Protein AF-A0A8C6RSZ6-F1 (afdb_monomer_lite)

Foldseek 3Di:
DPDPVVVPPPPPPCDPVNVVVVVLVVLVVVCCPDPVNVVLVVVLCVVCVVVDDPDPDDDPVVVVSVVVVCVSNVVVSVVSSVCPVPVVVPD

pLDDT: mean 82.46, std 18.97, range [38.97, 97.75]

Structure (mmCIF, N/CA/C/O backbone):
data_AF-A0A8C6RSZ6-F1
#
_entry.id   AF-A0A8C6RSZ6-F1
#
loop_
_atom_site.group_PDB
_atom_site.id
_atom_site.type_symbol
_atom_site.label_atom_id
_atom_site.label_alt_id
_atom_site.label_comp_id
_atom_site.label_asym_id
_atom_site.label_entity_id
_atom_site.label_seq_id
_atom_site.pdbx_PDB_ins_code
_atom_site.Cartn_x
_atom_site.Cartn_y
_atom_site.Cartn_z
_atom_site.occupancy
_atom_site.B_iso_or_equiv
_atom_site.auth_seq_id
_atom_site.auth_comp_id
_atom_site.auth_asym_id
_atom_site.auth_atom_id
_atom_site.pdbx_PDB_model_num
ATOM 1 N N . MET A 1 1 ? 7.070 36.231 -31.925 1.00 50.22 1 MET A N 1
ATOM 2 C CA . MET A 1 1 ? 8.305 35.628 -31.399 1.00 50.22 1 MET A CA 1
ATOM 3 C C . MET A 1 1 ? 7.828 34.772 -30.247 1.00 50.22 1 MET A C 1
ATOM 5 O O . MET A 1 1 ? 7.761 35.290 -29.159 1.00 50.22 1 MET A O 1
ATOM 9 N N . ASP A 1 2 ? 7.299 33.582 -30.552 1.00 50.88 2 ASP A N 1
ATOM 10 C CA . ASP A 1 2 ? 6.563 32.720 -29.597 1.00 50.88 2 ASP A CA 1
ATOM 11 C C . ASP A 1 2 ? 6.368 31.316 -30.208 1.00 50.88 2 ASP A C 1
ATOM 13 O O . ASP A 1 2 ? 5.267 30.797 -30.334 1.00 50.88 2 ASP A O 1
ATOM 17 N N . ALA A 1 3 ? 7.445 30.741 -30.743 1.00 53.94 3 ALA A N 1
ATOM 18 C CA . ALA A 1 3 ? 7.425 29.371 -31.276 1.00 53.94 3 ALA A CA 1
ATOM 19 C C . ALA A 1 3 ? 8.714 28.590 -30.972 1.00 53.94 3 ALA A C 1
ATOM 21 O O . ALA A 1 3 ? 8.807 27.421 -31.315 1.00 53.94 3 ALA A O 1
ATOM 22 N N . LEU A 1 4 ? 9.709 29.233 -30.345 1.00 52.62 4 LEU A N 1
ATOM 23 C CA . LEU A 1 4 ? 11.011 28.629 -30.035 1.00 52.62 4 LEU A CA 1
ATOM 24 C C . LEU A 1 4 ? 11.168 28.258 -28.551 1.00 52.62 4 LEU A C 1
ATOM 26 O O . LEU A 1 4 ? 12.148 27.613 -28.202 1.00 52.62 4 LEU A O 1
ATOM 30 N N . GLU A 1 5 ? 10.227 28.642 -27.680 1.00 51.84 5 GLU A N 1
ATOM 31 C CA . GLU A 1 5 ? 10.269 28.282 -26.251 1.00 51.84 5 GLU A CA 1
ATOM 32 C C . GLU A 1 5 ? 9.578 26.940 -25.940 1.00 51.84 5 GLU A C 1
ATOM 34 O O . GLU A 1 5 ? 9.920 26.305 -24.947 1.00 51.84 5 GLU A O 1
ATOM 39 N N . GLU A 1 6 ? 8.692 26.444 -26.814 1.00 51.41 6 GLU A N 1
ATOM 40 C CA . GLU A 1 6 ? 8.017 25.141 -26.642 1.00 51.41 6 GLU A CA 1
ATOM 41 C C . GLU A 1 6 ? 8.837 23.932 -27.137 1.00 51.41 6 GLU A C 1
ATOM 43 O O . GLU A 1 6 ? 8.506 22.795 -26.816 1.00 51.41 6 GLU A O 1
ATOM 48 N N . GLU A 1 7 ? 9.940 24.138 -27.868 1.00 45.12 7 GLU A N 1
ATOM 49 C CA . GLU A 1 7 ? 10.815 23.044 -28.344 1.00 45.12 7 GLU A CA 1
ATOM 50 C C . GLU A 1 7 ? 12.007 22.770 -27.400 1.00 45.12 7 GLU A C 1
ATOM 52 O O . GLU A 1 7 ? 12.868 21.944 -27.687 1.00 45.12 7 GLU A O 1
ATOM 57 N N . SER A 1 8 ? 12.089 23.456 -26.255 1.00 50.12 8 SER A N 1
ATOM 58 C CA . SER A 1 8 ? 13.195 23.287 -25.295 1.00 50.12 8 SER A CA 1
ATOM 59 C C . SER A 1 8 ? 12.912 22.214 -24.232 1.00 50.12 8 SER A C 1
ATOM 61 O O . SER A 1 8 ? 13.831 21.687 -23.612 1.00 50.12 8 SER A O 1
ATOM 63 N N . PHE A 1 9 ? 11.644 21.842 -24.025 1.00 48.28 9 PHE A N 1
ATOM 64 C CA . PHE A 1 9 ? 11.257 20.930 -22.940 1.00 48.28 9 PHE A CA 1
ATOM 65 C C . PHE A 1 9 ? 11.441 19.438 -23.281 1.00 48.28 9 PHE A C 1
ATOM 67 O O . PHE A 1 9 ? 11.457 18.601 -22.385 1.00 48.28 9 PHE A O 1
ATOM 74 N N . ALA A 1 10 ? 11.603 19.098 -24.566 1.00 51.25 10 ALA A N 1
ATOM 75 C CA . ALA A 1 10 ? 11.636 17.710 -25.047 1.00 51.25 10 ALA A CA 1
ATOM 76 C C . ALA A 1 10 ? 13.000 17.254 -25.606 1.00 51.25 10 ALA A C 1
ATOM 78 O O . ALA A 1 10 ? 13.133 16.115 -26.047 1.00 51.25 10 ALA A O 1
ATOM 79 N N . LEU A 1 11 ? 14.014 18.125 -25.595 1.00 46.59 11 LEU A N 1
ATOM 80 C CA . LEU A 1 11 ? 15.362 17.849 -26.115 1.00 46.59 11 LEU A CA 1
ATOM 81 C C . LEU A 1 11 ? 16.422 17.785 -25.005 1.00 46.59 11 LEU A C 1
ATOM 83 O O . LEU A 1 11 ? 17.615 17.974 -25.242 1.00 46.59 11 LEU A O 1
ATOM 87 N N . SER A 1 12 ? 15.992 17.471 -23.784 1.00 58.16 12 SER A N 1
ATOM 88 C CA . SER A 1 12 ? 16.883 16.950 -22.754 1.00 58.16 12 SER A CA 1
ATOM 89 C C . SER A 1 12 ? 17.384 15.595 -23.245 1.00 58.16 12 SER A C 1
ATOM 91 O O . SER A 1 12 ? 16.613 14.643 -23.332 1.00 58.16 12 SER A O 1
ATOM 93 N N . PHE A 1 13 ? 18.659 15.500 -23.623 1.00 57.62 13 PHE A N 1
ATOM 94 C CA . PHE A 1 13 ? 19.317 14.208 -23.796 1.00 57.62 13 PHE A CA 1
ATOM 95 C C . PHE A 1 13 ? 19.035 13.378 -22.539 1.00 57.62 13 PHE A C 1
ATOM 97 O O . PHE A 1 13 ? 19.523 13.753 -21.476 1.00 57.62 13 PHE A O 1
ATOM 104 N N . SER A 1 14 ? 18.229 12.314 -22.656 1.00 62.91 14 SER A N 1
ATOM 105 C CA . SER A 1 14 ? 17.990 11.375 -21.556 1.00 62.91 14 SER A CA 1
ATOM 106 C C . SER A 1 14 ? 19.354 10.941 -21.038 1.00 62.91 14 SER A C 1
ATOM 108 O O . SER A 1 14 ? 20.170 10.366 -21.769 1.00 62.91 14 SER A O 1
ATOM 110 N N . SER A 1 15 ? 19.662 11.359 -19.817 1.00 76.44 15 SER A N 1
ATOM 111 C CA . SER A 1 15 ? 20.915 11.003 -19.183 1.00 76.44 15 SER A CA 1
ATOM 112 C C . SER A 1 15 ? 20.878 9.514 -18.843 1.00 76.44 15 SER A C 1
ATOM 114 O O . SER A 1 15 ? 19.811 8.919 -18.702 1.00 76.44 15 SER A O 1
ATOM 116 N N . ALA A 1 16 ? 22.044 8.887 -18.672 1.00 79.81 16 ALA A N 1
ATOM 117 C CA . ALA A 1 16 ? 22.089 7.504 -18.190 1.00 79.81 16 ALA A CA 1
ATOM 118 C C . ALA A 1 16 ? 21.341 7.332 -16.849 1.00 79.81 16 ALA A C 1
ATOM 120 O O . ALA A 1 16 ? 20.801 6.264 -16.584 1.00 79.81 16 ALA A O 1
ATOM 121 N N . SER A 1 17 ? 21.275 8.394 -16.037 1.00 81.69 17 SER A N 1
ATOM 122 C CA . SER A 1 17 ? 20.510 8.435 -14.790 1.00 81.69 17 SER A CA 1
ATOM 123 C C . SER A 1 17 ? 18.995 8.484 -15.013 1.00 81.69 17 SER A C 1
ATOM 125 O O . SER A 1 17 ? 18.268 7.859 -14.249 1.00 81.69 17 SER A O 1
ATOM 127 N N . ASP A 1 18 ? 18.516 9.163 -16.060 1.00 84.31 18 ASP A N 1
ATOM 128 C CA . ASP A 1 18 ? 17.081 9.201 -16.384 1.00 84.31 18 ASP A CA 1
ATOM 129 C C . ASP A 1 18 ? 16.602 7.823 -16.853 1.00 84.31 18 ASP A C 1
ATOM 131 O O . ASP A 1 18 ? 15.574 7.338 -16.398 1.00 84.31 18 ASP A O 1
ATOM 135 N N . ALA A 1 19 ? 17.397 7.142 -17.687 1.00 85.75 19 ALA A N 1
ATOM 136 C CA . ALA A 1 19 ? 17.086 5.785 -18.134 1.00 85.75 19 ALA A CA 1
ATOM 137 C C . ALA A 1 19 ? 17.069 4.762 -16.979 1.00 85.75 19 ALA A C 1
ATOM 139 O O . ALA A 1 19 ? 16.247 3.845 -16.975 1.00 85.75 19 ALA A O 1
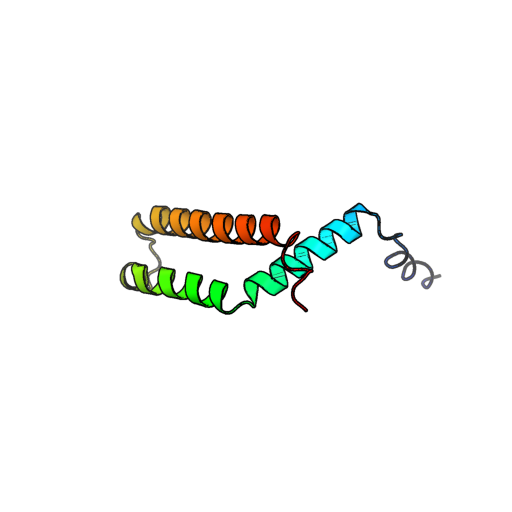ATOM 140 N N . GLU A 1 20 ? 17.963 4.906 -15.994 1.00 85.75 20 GLU A N 1
ATOM 141 C CA . GLU A 1 20 ? 17.956 4.080 -14.778 1.00 85.75 20 GLU A CA 1
ATOM 142 C C . GLU A 1 20 ? 16.709 4.353 -13.927 1.00 85.75 20 GLU A C 1
ATOM 144 O O . GLU A 1 20 ? 16.043 3.413 -13.493 1.00 85.75 20 GLU A O 1
ATOM 149 N N . PHE A 1 21 ? 16.354 5.626 -13.739 1.00 89.06 21 PHE A N 1
ATOM 150 C CA . PHE A 1 21 ? 15.148 6.020 -13.017 1.00 89.06 21 PHE A CA 1
ATOM 151 C C . PHE A 1 21 ? 13.879 5.470 -13.680 1.00 89.06 21 PHE A C 1
ATOM 153 O O . PHE A 1 21 ? 13.079 4.821 -13.006 1.00 89.06 21 PHE A O 1
ATOM 160 N N . ASP A 1 22 ? 13.730 5.650 -14.995 1.00 89.12 22 ASP A N 1
ATOM 161 C CA . ASP A 1 22 ? 12.589 5.140 -15.763 1.00 89.12 22 ASP A CA 1
ATOM 162 C C . ASP A 1 22 ? 12.477 3.612 -15.647 1.00 89.12 22 ASP A C 1
ATOM 164 O O . ASP A 1 22 ? 11.381 3.074 -15.488 1.00 89.12 22 ASP A O 1
ATOM 168 N N . SER A 1 23 ? 13.612 2.900 -15.647 1.00 88.31 23 SER A N 1
ATOM 169 C CA . SER A 1 23 ? 13.632 1.449 -15.446 1.00 88.31 23 SER A CA 1
ATOM 170 C C . SER A 1 23 ? 13.147 1.044 -14.054 1.00 88.31 23 SER A C 1
ATOM 172 O O . SER A 1 23 ? 12.411 0.067 -13.935 1.00 88.31 23 SER A O 1
ATOM 174 N N . VAL A 1 24 ? 13.555 1.756 -13.000 1.00 89.69 24 VAL A N 1
ATOM 175 C CA . VAL A 1 24 ? 13.101 1.469 -11.629 1.00 89.69 24 VAL A CA 1
ATOM 176 C C . VAL A 1 24 ? 11.610 1.760 -11.486 1.00 89.69 24 VAL A C 1
ATOM 178 O O . VAL A 1 24 ? 10.894 0.963 -10.883 1.00 89.69 24 VAL A O 1
ATOM 181 N N . VAL A 1 25 ? 11.125 2.863 -12.063 1.00 91.19 25 VAL A N 1
ATOM 182 C CA . VAL A 1 25 ? 9.697 3.210 -12.059 1.00 91.19 25 VAL A CA 1
ATOM 183 C C . VAL A 1 25 ? 8.872 2.144 -12.780 1.00 91.19 25 VAL A C 1
ATOM 185 O O . VAL A 1 25 ? 7.846 1.734 -12.245 1.00 91.19 25 VAL A O 1
ATOM 188 N N . GLY A 1 26 ? 9.341 1.636 -13.924 1.00 91.50 26 GLY A N 1
ATOM 189 C CA . GLY A 1 26 ? 8.688 0.528 -14.628 1.00 91.50 26 GLY A CA 1
ATOM 190 C C . GLY A 1 26 ? 8.599 -0.741 -13.775 1.00 91.50 26 GLY A C 1
ATOM 191 O O . GLY A 1 26 ? 7.523 -1.312 -13.630 1.00 91.50 26 GLY A O 1
ATOM 192 N N . CYS A 1 27 ? 9.693 -1.131 -13.110 1.00 90.62 27 CYS A N 1
ATOM 193 C CA . CYS A 1 27 ? 9.675 -2.267 -12.183 1.00 90.62 27 CYS A CA 1
ATOM 194 C C . CYS A 1 27 ? 8.688 -2.059 -11.024 1.00 90.62 27 CYS A C 1
ATOM 196 O O . CYS A 1 27 ? 8.010 -2.997 -10.615 1.00 90.62 27 CYS A O 1
ATOM 198 N N . LEU A 1 28 ? 8.600 -0.843 -10.474 1.00 91.88 28 LEU A N 1
ATOM 199 C CA . LEU A 1 28 ? 7.632 -0.523 -9.423 1.00 91.88 28 LEU A CA 1
ATOM 200 C C . LEU A 1 28 ? 6.188 -0.638 -9.920 1.00 91.88 28 LEU A C 1
ATOM 202 O O . LEU A 1 28 ? 5.337 -1.128 -9.180 1.00 91.88 28 LEU A O 1
ATOM 206 N N . GLU A 1 29 ? 5.912 -0.204 -11.150 1.00 93.94 29 GLU A N 1
ATOM 207 C CA . GLU A 1 29 ? 4.598 -0.349 -11.778 1.00 93.94 29 GLU A CA 1
ATOM 208 C C . GLU A 1 29 ? 4.209 -1.828 -11.898 1.00 93.94 29 GLU A C 1
ATOM 210 O O . GLU A 1 29 ? 3.131 -2.214 -11.440 1.00 93.94 29 GLU A O 1
ATOM 215 N N . ASP A 1 30 ? 5.120 -2.665 -12.402 1.00 92.00 30 ASP A N 1
ATOM 216 C CA . ASP A 1 30 ? 4.921 -4.112 -12.510 1.00 92.00 30 ASP A CA 1
ATOM 217 C C . ASP A 1 30 ? 4.659 -4.751 -11.138 1.00 92.00 30 ASP A C 1
ATOM 219 O O . ASP A 1 30 ? 3.712 -5.520 -10.980 1.00 92.00 30 ASP A O 1
ATOM 223 N N . ILE A 1 31 ? 5.445 -4.387 -10.117 1.00 92.25 31 ILE A N 1
ATOM 224 C CA . ILE A 1 31 ? 5.284 -4.895 -8.745 1.00 92.25 31 ILE A CA 1
ATOM 225 C C . ILE A 1 31 ? 3.919 -4.511 -8.162 1.00 92.25 31 ILE A C 1
ATOM 227 O O . ILE A 1 31 ? 3.288 -5.330 -7.500 1.00 92.25 31 ILE A O 1
ATOM 231 N N . ILE A 1 32 ? 3.455 -3.277 -8.371 1.00 91.38 32 ILE A N 1
ATOM 232 C CA . ILE A 1 32 ? 2.182 -2.801 -7.806 1.00 91.38 32 ILE A CA 1
ATOM 233 C C . ILE A 1 32 ? 0.982 -3.456 -8.504 1.00 91.38 32 ILE A C 1
ATOM 235 O O . ILE A 1 32 ? -0.042 -3.702 -7.857 1.00 91.38 32 ILE A O 1
ATOM 239 N N . MET A 1 33 ? 1.091 -3.730 -9.806 1.00 91.94 33 MET A N 1
ATOM 240 C CA . MET A 1 33 ? 0.053 -4.421 -10.576 1.00 91.94 33 MET A CA 1
ATOM 241 C C . MET A 1 33 ? 0.026 -5.935 -10.341 1.00 91.94 33 MET A C 1
ATOM 243 O O . MET A 1 33 ? -0.975 -6.570 -10.671 1.00 91.94 33 MET A O 1
ATOM 247 N N . ASP A 1 34 ? 1.087 -6.505 -9.774 1.00 94.31 34 ASP A N 1
ATOM 248 C CA . ASP A 1 34 ? 1.204 -7.938 -9.538 1.00 94.31 34 ASP A CA 1
ATOM 249 C C . ASP A 1 34 ? 0.187 -8.464 -8.503 1.00 94.31 34 ASP A C 1
ATOM 251 O O . ASP A 1 34 ? -0.064 -7.866 -7.448 1.00 94.31 34 ASP A O 1
ATOM 255 N N . ASP A 1 35 ? -0.393 -9.630 -8.797 1.00 94.94 35 ASP A N 1
ATOM 256 C CA . ASP A 1 35 ? -1.411 -10.263 -7.956 1.00 94.94 35 ASP A CA 1
ATOM 257 C C . ASP A 1 35 ? -0.872 -10.652 -6.567 1.00 94.94 35 ASP A C 1
ATOM 259 O O . ASP A 1 35 ? -1.625 -10.630 -5.585 1.00 94.94 35 ASP A O 1
ATOM 263 N N . GLU A 1 36 ? 0.416 -10.994 -6.446 1.00 94.69 36 GLU A N 1
ATOM 264 C CA . GLU A 1 36 ? 1.049 -11.335 -5.169 1.00 94.69 36 GLU A CA 1
ATOM 265 C C . GLU A 1 36 ? 1.132 -10.107 -4.259 1.00 94.69 36 GLU A C 1
ATOM 267 O O . GLU A 1 36 ? 0.816 -10.198 -3.068 1.00 94.69 36 GLU A O 1
ATOM 272 N N . PHE A 1 37 ? 1.442 -8.935 -4.821 1.00 95.06 37 PHE A N 1
ATOM 273 C CA . PHE A 1 37 ? 1.441 -7.677 -4.075 1.00 95.06 37 PHE A CA 1
ATOM 274 C C . PHE A 1 37 ? 0.035 -7.300 -3.593 1.00 95.06 37 PHE A C 1
ATOM 276 O O . PHE A 1 37 ? -0.165 -6.951 -2.425 1.00 95.06 37 PHE A O 1
ATOM 283 N N . GLN A 1 38 ? -0.971 -7.435 -4.459 1.00 95.19 38 GLN A N 1
ATOM 284 C CA . GLN A 1 38 ? -2.370 -7.188 -4.097 1.00 95.19 38 GLN A CA 1
ATOM 285 C C . GLN A 1 38 ? -2.858 -8.159 -3.009 1.00 95.19 38 GLN A C 1
ATOM 287 O O . GLN A 1 38 ? -3.596 -7.770 -2.096 1.00 95.19 38 G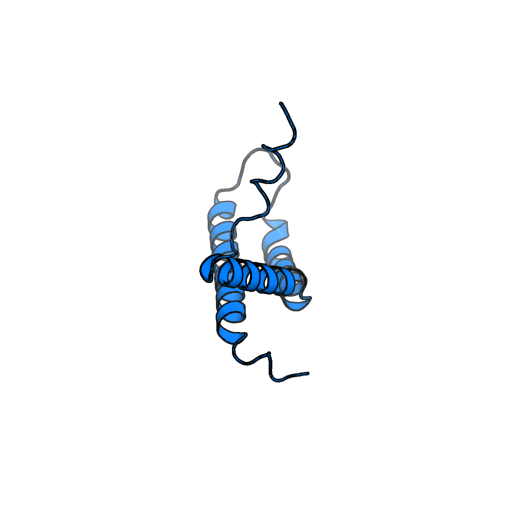LN A O 1
ATOM 292 N N . LEU A 1 39 ? -2.429 -9.424 -3.064 1.00 96.56 39 LEU A N 1
ATOM 293 C CA . LEU A 1 39 ? -2.722 -10.422 -2.037 1.00 96.56 39 LEU A CA 1
ATOM 294 C C . LEU A 1 39 ? -2.024 -10.095 -0.711 1.00 96.56 39 LEU A C 1
ATOM 296 O O . LEU A 1 39 ? -2.650 -10.210 0.344 1.00 96.56 39 LEU A O 1
ATOM 300 N N . LEU A 1 40 ? -0.766 -9.650 -0.745 1.00 96.81 40 LEU A N 1
ATOM 301 C CA . LEU A 1 40 ? -0.016 -9.206 0.432 1.00 96.81 40 LEU A CA 1
ATOM 302 C C . LEU A 1 40 ? -0.747 -8.068 1.155 1.00 96.81 40 LEU A C 1
ATOM 304 O O . LEU A 1 40 ? -0.972 -8.150 2.366 1.00 96.81 40 LEU A O 1
ATOM 308 N N . GLN A 1 41 ? -1.170 -7.041 0.411 1.00 96.31 41 GLN A N 1
ATOM 309 C CA . GLN A 1 41 ? -1.950 -5.930 0.956 1.00 96.31 41 GLN A CA 1
ATOM 310 C C . GLN A 1 41 ? -3.267 -6.422 1.560 1.00 96.31 41 GLN A C 1
ATOM 312 O O . GLN A 1 41 ? -3.591 -6.071 2.694 1.00 96.31 41 GLN A O 1
ATOM 317 N N . ARG A 1 42 ? -4.008 -7.279 0.848 1.00 96.88 42 ARG A N 1
ATOM 318 C CA . ARG A 1 42 ? -5.290 -7.812 1.328 1.00 96.88 42 ARG A CA 1
ATOM 319 C C . ARG A 1 42 ? -5.141 -8.625 2.610 1.00 96.88 42 ARG A C 1
ATOM 321 O O . ARG A 1 42 ? -5.892 -8.394 3.548 1.00 96.88 42 ARG A O 1
ATOM 328 N N . ASN A 1 43 ? -4.139 -9.497 2.687 1.00 97.12 43 ASN A N 1
ATOM 329 C CA . ASN A 1 43 ? -3.855 -10.292 3.883 1.00 97.12 43 ASN A CA 1
ATOM 330 C C . ASN A 1 43 ? -3.530 -9.407 5.093 1.00 97.12 43 ASN A C 1
ATOM 332 O O . ASN A 1 43 ? -3.939 -9.706 6.215 1.00 97.12 43 ASN A O 1
ATOM 336 N N . PHE A 1 44 ? -2.800 -8.310 4.874 1.00 97.12 44 PHE A N 1
ATOM 337 C CA . PHE A 1 44 ? -2.526 -7.343 5.930 1.00 97.12 44 PHE A CA 1
ATOM 338 C C . PHE A 1 44 ? -3.801 -6.619 6.385 1.00 97.12 44 PHE A C 1
ATOM 340 O O . PHE A 1 44 ? -4.035 -6.474 7.584 1.00 97.12 44 PHE A O 1
ATOM 347 N N . MET A 1 45 ? -4.650 -6.203 5.443 1.00 95.44 45 MET A N 1
ATOM 348 C CA . MET A 1 45 ? -5.926 -5.553 5.752 1.00 95.44 45 MET A CA 1
ATOM 349 C C . MET A 1 45 ? -6.866 -6.499 6.506 1.00 95.44 45 MET A C 1
ATOM 351 O O . MET A 1 45 ? -7.406 -6.111 7.537 1.00 95.44 45 MET A O 1
ATOM 355 N N . ASP A 1 46 ? -6.986 -7.760 6.084 1.00 96.88 46 ASP A N 1
ATOM 356 C CA . ASP A 1 46 ? -7.803 -8.779 6.760 1.00 96.88 46 ASP A CA 1
ATOM 357 C C . ASP A 1 46 ? -7.364 -9.024 8.215 1.00 96.88 46 ASP A C 1
ATOM 359 O O . ASP A 1 46 ? -8.184 -9.384 9.062 1.00 96.88 46 ASP A O 1
ATOM 363 N N . LYS A 1 47 ? -6.087 -8.788 8.539 1.00 96.44 47 LYS A N 1
ATOM 364 C CA . LYS A 1 47 ? -5.556 -8.895 9.905 1.00 96.44 47 LYS A CA 1
ATOM 365 C C . LYS A 1 47 ? -5.993 -7.737 10.810 1.00 96.44 47 LYS A C 1
ATOM 367 O O . LYS A 1 47 ? -6.190 -7.960 12.002 1.00 96.44 47 LYS A O 1
ATOM 372 N N . TYR A 1 48 ? -6.122 -6.522 10.273 1.00 96.25 48 TYR A N 1
ATOM 373 C CA . TYR A 1 48 ? -6.273 -5.298 11.071 1.00 96.25 48 TYR A CA 1
ATOM 374 C C . TYR A 1 48 ? -7.549 -4.493 10.801 1.00 96.25 48 TYR A C 1
ATOM 376 O O . TYR A 1 48 ? -7.790 -3.520 11.510 1.00 96.25 48 TYR A O 1
ATOM 384 N N . TYR A 1 49 ? -8.400 -4.882 9.844 1.00 94.31 49 TYR A N 1
ATOM 385 C CA . TYR A 1 49 ? -9.585 -4.098 9.462 1.00 94.31 49 TYR A CA 1
ATOM 386 C C . TYR A 1 49 ? -10.528 -3.795 10.637 1.00 94.31 49 TYR A C 1
ATOM 388 O O . TYR A 1 49 ? -11.165 -2.750 10.644 1.00 94.31 49 TYR A O 1
ATOM 396 N N . GLN A 1 50 ? -10.601 -4.680 11.639 1.00 95.69 50 GLN A N 1
ATOM 397 C CA . GLN A 1 50 ? -11.447 -4.497 12.827 1.00 95.69 50 GLN A CA 1
ATOM 398 C C . GLN A 1 50 ? -10.922 -3.425 13.788 1.00 95.69 50 GLN A C 1
ATOM 400 O O . GLN A 1 50 ? -11.686 -2.898 14.596 1.00 95.69 50 GLN A O 1
ATOM 405 N N . GLU A 1 51 ? -9.631 -3.098 13.717 1.00 94.69 51 GLU A N 1
ATOM 406 C CA . GLU A 1 51 ? -9.043 -2.056 14.553 1.00 94.69 51 GLU A CA 1
ATOM 407 C C . GLU A 1 51 ? -9.438 -0.665 14.055 1.00 94.69 51 GLU A C 1
ATOM 409 O O . GLU A 1 51 ? -9.557 0.249 14.873 1.00 94.69 51 GLU A O 1
ATOM 414 N N . PHE A 1 52 ? -9.688 -0.509 12.750 1.00 94.12 52 PHE A N 1
ATOM 415 C CA . PHE A 1 52 ? -10.034 0.766 12.131 1.00 94.12 52 PHE A CA 1
ATOM 416 C C . PHE A 1 52 ? -11.523 1.094 12.29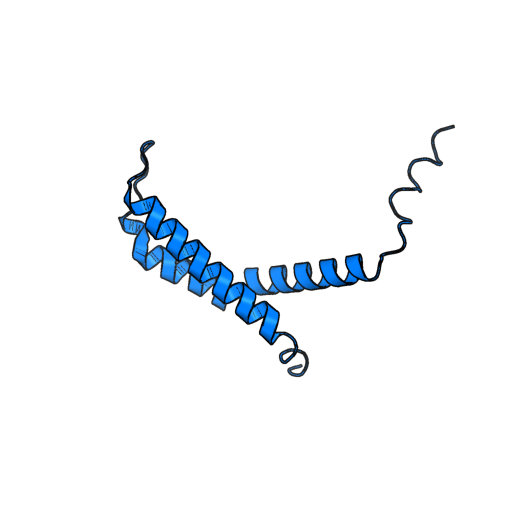1 1.00 94.12 52 PHE A C 1
ATOM 418 O O . PHE A 1 52 ? -12.402 0.362 11.843 1.00 94.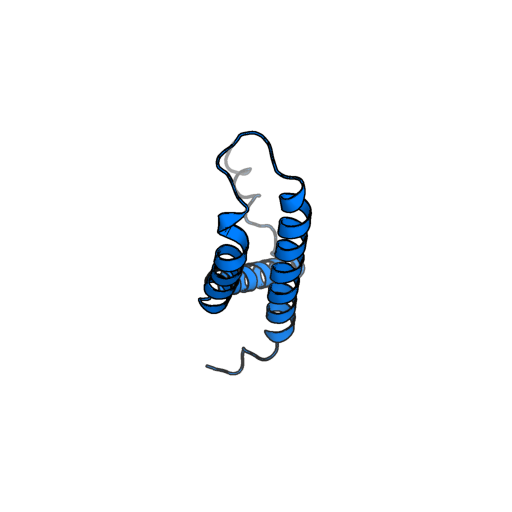12 52 PHE A O 1
ATOM 425 N N . GLU A 1 53 ? -11.794 2.234 12.919 1.00 94.38 53 GLU A N 1
ATOM 426 C CA . GLU A 1 53 ? -13.126 2.815 13.079 1.00 94.38 53 GLU A CA 1
ATOM 427 C C . GLU A 1 53 ? -13.293 4.051 12.191 1.00 94.38 53 GLU A C 1
ATOM 429 O O . GLU A 1 53 ? -12.349 4.816 11.995 1.00 94.38 53 GLU A O 1
ATOM 434 N N . ASP A 1 54 ? -14.512 4.254 11.683 1.00 94.81 54 ASP A N 1
ATOM 435 C CA . ASP A 1 54 ? -14.899 5.429 10.891 1.00 94.81 54 ASP A CA 1
ATOM 436 C C . ASP A 1 54 ? -15.252 6.607 11.817 1.00 94.81 54 ASP A C 1
ATOM 438 O O . ASP A 1 54 ? -16.411 6.996 11.981 1.00 94.81 54 ASP A O 1
ATOM 442 N N . THR A 1 55 ? -14.242 7.109 12.526 1.00 94.69 55 THR A N 1
ATOM 443 C CA . THR A 1 55 ? -14.335 8.246 13.450 1.00 94.69 55 THR A CA 1
ATOM 444 C C . THR A 1 55 ? -13.212 9.248 13.176 1.00 94.69 55 THR A C 1
ATOM 446 O O . THR A 1 55 ? -12.190 8.919 12.580 1.00 94.69 55 THR A O 1
ATOM 449 N N . GLU A 1 56 ? -13.396 10.503 13.599 1.00 92.31 56 GLU A N 1
ATOM 450 C CA . GLU A 1 56 ? -12.394 11.562 13.381 1.00 92.31 56 GLU A CA 1
ATOM 451 C C . GLU A 1 56 ? -11.120 11.357 14.229 1.00 92.31 56 GLU A C 1
ATOM 453 O O . GLU A 1 56 ? -10.033 11.791 13.849 1.00 92.31 56 GLU A O 1
ATOM 458 N N . GLU A 1 57 ? -11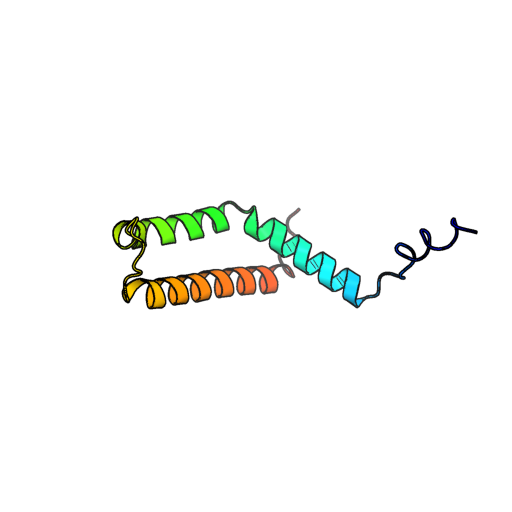.238 10.685 15.380 1.00 94.19 57 GLU A N 1
ATOM 459 C CA . GLU A 1 57 ? -10.122 10.451 16.297 1.00 94.19 57 GLU A CA 1
ATOM 460 C C . GLU A 1 57 ? -9.396 9.134 15.985 1.00 94.19 57 GLU A C 1
ATOM 462 O O . GLU A 1 57 ? -9.972 8.049 16.031 1.00 94.19 57 GLU A O 1
ATOM 467 N N . ASN A 1 58 ? -8.086 9.224 15.741 1.00 92.88 58 ASN A N 1
ATOM 468 C CA . ASN A 1 58 ? -7.241 8.054 15.525 1.00 92.88 58 ASN A CA 1
ATOM 469 C C . ASN A 1 58 ? -6.912 7.335 16.836 1.00 92.88 58 ASN A C 1
ATOM 471 O O . ASN A 1 58 ? -6.449 7.947 17.803 1.00 92.88 58 ASN A O 1
ATOM 475 N N . LYS A 1 59 ? -7.018 6.003 16.832 1.00 95.19 59 LYS A N 1
ATOM 476 C CA . LYS A 1 59 ? -6.535 5.183 17.946 1.00 95.19 59 LYS A CA 1
ATOM 477 C C . LYS A 1 59 ? -5.009 5.175 17.988 1.00 95.19 59 LYS A C 1
ATOM 479 O O . LYS A 1 59 ? -4.343 5.105 16.958 1.00 95.19 59 LYS A O 1
ATOM 484 N N . LEU A 1 60 ? -4.440 5.094 19.191 1.00 95.88 60 LEU A N 1
ATOM 485 C CA . LEU A 1 60 ? -2.984 4.976 19.379 1.00 95.88 60 LEU A CA 1
ATOM 486 C C . LEU A 1 60 ? -2.378 3.730 18.703 1.00 95.88 60 LEU A C 1
ATOM 488 O O . LEU A 1 60 ? -1.210 3.740 18.325 1.00 95.88 60 LEU A O 1
ATOM 492 N N . ILE A 1 61 ? -3.181 2.676 18.537 1.00 95.75 61 ILE A N 1
ATOM 493 C CA . ILE A 1 61 ? -2.844 1.420 17.846 1.00 95.75 61 ILE A CA 1
ATOM 494 C C . ILE A 1 61 ? -2.648 1.618 16.328 1.00 95.75 61 ILE A C 1
ATOM 496 O O . ILE A 1 61 ? -1.952 0.825 15.702 1.00 95.75 61 ILE A O 1
ATOM 500 N N . TYR A 1 62 ? -3.138 2.703 15.719 1.00 96.62 62 TYR A N 1
ATOM 501 C CA . TYR A 1 62 ? -2.927 2.935 14.282 1.00 96.62 62 TYR A CA 1
ATOM 502 C C . TYR A 1 62 ? -1.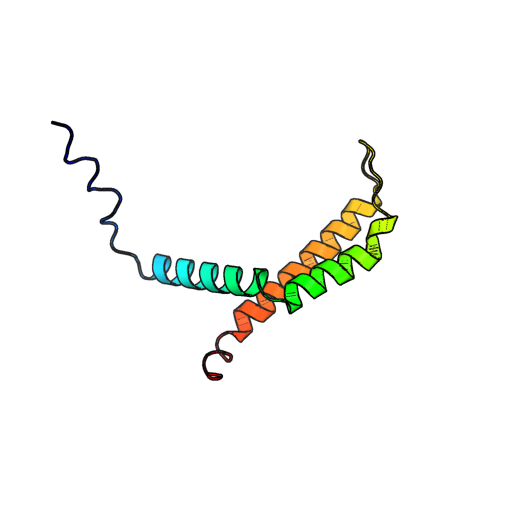453 3.161 13.939 1.00 96.62 62 TYR A C 1
ATOM 504 O O . TYR A 1 62 ? -0.987 2.680 12.913 1.00 96.62 62 TYR A O 1
ATOM 512 N N . THR A 1 63 ? -0.691 3.828 14.810 1.00 96.94 63 THR A N 1
ATOM 513 C CA . THR A 1 63 ? 0.741 4.083 14.595 1.00 96.94 63 THR A CA 1
ATOM 514 C C . THR A 1 63 ? 1.567 2.796 14.461 1.00 96.94 63 THR A C 1
ATOM 516 O O . THR A 1 63 ? 2.294 2.666 13.475 1.00 96.94 63 THR A O 1
ATOM 519 N N . PRO A 1 64 ? 1.503 1.822 15.395 1.00 97.50 64 PRO A N 1
ATOM 520 C CA . PRO A 1 64 ? 2.226 0.567 15.221 1.00 97.50 64 PRO A CA 1
ATOM 521 C C . PRO A 1 64 ? 1.727 -0.252 14.022 1.00 97.50 64 PRO A C 1
ATOM 523 O O . PRO A 1 64 ? 2.566 -0.837 13.342 1.00 97.50 64 PRO A O 1
ATOM 526 N N . ILE A 1 65 ? 0.423 -0.245 13.705 1.00 97.75 65 ILE A N 1
ATOM 527 C CA . ILE A 1 65 ? -0.102 -0.912 12.496 1.00 97.75 65 ILE A CA 1
ATOM 528 C C . ILE A 1 65 ? 0.488 -0.279 11.230 1.00 97.75 65 ILE A C 1
ATOM 530 O O . ILE A 1 65 ? 0.966 -0.990 10.350 1.00 97.75 65 ILE A O 1
ATOM 534 N N . PHE A 1 66 ? 0.508 1.051 11.146 1.00 97.06 66 PHE A N 1
ATOM 535 C CA . PHE A 1 66 ? 1.088 1.775 10.017 1.00 97.06 66 PHE A CA 1
ATOM 536 C C . PHE A 1 66 ? 2.578 1.457 9.843 1.00 97.06 66 PHE A C 1
ATOM 538 O O . PHE A 1 66 ? 3.016 1.142 8.741 1.00 97.06 66 PHE A O 1
ATOM 545 N N . ASN A 1 67 ? 3.353 1.461 10.929 1.00 97.56 67 ASN A N 1
ATOM 546 C CA . ASN A 1 67 ? 4.778 1.125 10.871 1.00 97.56 67 ASN A CA 1
ATOM 547 C C . ASN A 1 67 ? 5.021 -0.331 10.441 1.00 97.56 67 ASN A C 1
ATOM 549 O O . ASN A 1 67 ? 5.979 -0.602 9.714 1.00 97.56 67 ASN A O 1
ATOM 553 N N . GLU A 1 68 ? 4.167 -1.267 10.873 1.00 97.75 68 GLU A N 1
ATOM 554 C CA . GLU A 1 68 ? 4.212 -2.661 10.418 1.00 97.75 68 GLU A CA 1
ATOM 555 C C . GLU A 1 68 ? 3.920 -2.755 8.917 1.00 97.75 68 GLU A C 1
ATOM 557 O O . GLU A 1 68 ? 4.655 -3.435 8.205 1.00 97.75 68 GLU A O 1
ATOM 562 N N . TYR A 1 69 ? 2.909 -2.029 8.430 1.00 97.62 69 TYR A N 1
ATOM 563 C CA . TYR A 1 69 ? 2.566 -1.976 7.010 1.00 97.62 69 TYR A CA 1
ATOM 564 C C . TYR A 1 69 ? 3.716 -1.429 6.161 1.00 97.62 69 TYR A C 1
ATOM 566 O O . TYR A 1 69 ? 4.122 -2.074 5.199 1.00 97.62 69 TYR A O 1
ATOM 574 N N . ILE A 1 70 ? 4.290 -0.284 6.546 1.00 96.31 70 ILE A N 1
ATOM 575 C CA . ILE A 1 70 ? 5.436 0.314 5.847 1.00 96.31 70 ILE A CA 1
ATOM 576 C C . ILE A 1 70 ? 6.601 -0.675 5.812 1.00 96.31 70 ILE A C 1
ATOM 578 O O . ILE A 1 70 ? 7.106 -0.987 4.741 1.00 96.31 70 ILE A O 1
ATOM 582 N N . SER A 1 71 ? 6.945 -1.267 6.959 1.00 97.69 71 SER A N 1
ATOM 583 C CA . SER A 1 71 ? 8.026 -2.255 7.042 1.00 97.69 71 SER A CA 1
ATOM 584 C C . SER A 1 71 ? 7.779 -3.494 6.177 1.00 97.69 71 SER A C 1
ATOM 586 O O . SER A 1 71 ? 8.732 -4.096 5.689 1.00 97.69 71 SER A O 1
ATOM 588 N N . LEU A 1 72 ? 6.525 -3.927 6.034 1.00 97.12 72 LEU A N 1
ATOM 589 C CA . LEU A 1 72 ? 6.150 -5.078 5.215 1.00 97.12 72 LEU A CA 1
ATOM 590 C C . LEU A 1 72 ? 6.295 -4.765 3.724 1.00 97.12 72 LEU A C 1
ATOM 592 O O . LEU A 1 72 ? 6.923 -5.530 2.994 1.00 97.12 72 LEU A O 1
ATOM 596 N N . ILE A 1 73 ? 5.724 -3.640 3.292 1.00 95.50 73 ILE A N 1
ATOM 597 C CA . ILE A 1 73 ? 5.705 -3.219 1.891 1.00 95.50 73 ILE A CA 1
ATOM 598 C C . ILE A 1 73 ? 7.105 -2.830 1.415 1.00 95.50 73 ILE A C 1
ATOM 600 O O . ILE A 1 73 ? 7.516 -3.285 0.352 1.00 95.50 73 ILE A O 1
ATOM 604 N N . GLU A 1 74 ? 7.865 -2.066 2.204 1.00 94.75 74 GLU A N 1
ATOM 605 C CA . GLU A 1 74 ? 9.246 -1.696 1.866 1.00 94.75 74 GLU A CA 1
ATOM 606 C C . GLU A 1 74 ? 10.120 -2.934 1.674 1.00 94.75 74 GLU A C 1
ATOM 608 O O . GLU A 1 74 ? 10.797 -3.044 0.658 1.00 94.75 74 GLU A O 1
ATOM 613 N N . LYS A 1 75 ? 10.047 -3.911 2.589 1.00 95.31 75 LYS A N 1
ATOM 614 C CA . LYS A 1 75 ? 10.811 -5.163 2.462 1.00 95.31 75 LYS A CA 1
ATOM 615 C C . LYS A 1 75 ? 10.430 -5.964 1.226 1.00 95.31 75 LYS A C 1
ATOM 617 O O . LYS A 1 75 ? 11.303 -6.565 0.608 1.00 95.31 75 LYS A O 1
ATOM 622 N N . TYR A 1 76 ? 9.141 -6.011 0.897 1.00 95.12 76 TYR A N 1
ATOM 623 C CA . TYR A 1 76 ? 8.676 -6.719 -0.289 1.00 95.12 76 TYR A CA 1
ATOM 624 C C . TYR A 1 76 ? 9.183 -6.041 -1.564 1.00 95.12 76 TYR A C 1
ATOM 626 O O . TYR A 1 76 ? 9.787 -6.698 -2.404 1.00 95.12 76 TYR A O 1
ATOM 634 N N . ILE A 1 77 ? 9.006 -4.722 -1.678 1.00 92.81 77 ILE A N 1
ATOM 635 C CA . ILE A 1 77 ? 9.458 -3.949 -2.839 1.00 92.81 77 ILE A CA 1
ATOM 636 C C . ILE A 1 77 ? 10.982 -4.020 -2.979 1.00 92.81 77 ILE A C 1
ATOM 638 O O . ILE A 1 77 ? 11.474 -4.266 -4.074 1.00 92.81 77 ILE A O 1
ATOM 642 N N . GLU A 1 78 ? 11.738 -3.856 -1.892 1.00 92.12 78 GLU A N 1
ATOM 643 C CA . GLU A 1 78 ? 13.200 -3.971 -1.913 1.00 92.12 78 GLU A CA 1
ATOM 644 C C . GLU A 1 78 ? 13.644 -5.371 -2.363 1.00 92.12 78 GLU A C 1
ATOM 646 O O . GLU A 1 78 ? 14.528 -5.484 -3.210 1.00 92.12 78 GLU A O 1
ATOM 651 N N . GLY A 1 79 ? 12.995 -6.434 -1.875 1.00 90.75 79 GLY A N 1
ATOM 652 C CA . GLY A 1 79 ? 13.237 -7.802 -2.343 1.00 90.75 79 GLY A CA 1
ATOM 653 C C . GLY A 1 79 ? 12.998 -7.946 -3.848 1.00 90.75 79 GLY A C 1
ATOM 654 O O . GLY A 1 79 ? 13.901 -8.345 -4.585 1.00 90.75 79 GLY A O 1
ATOM 655 N N . GLN A 1 80 ? 11.833 -7.501 -4.319 1.00 89.00 80 GLN A N 1
ATOM 656 C CA . GLN A 1 80 ? 11.446 -7.557 -5.731 1.00 89.00 80 GLN A CA 1
ATOM 657 C C . GLN A 1 80 ? 12.311 -6.676 -6.644 1.00 89.00 80 GLN A C 1
ATOM 659 O O . GLN A 1 80 ? 12.434 -6.986 -7.826 1.00 89.00 80 GLN A O 1
ATOM 664 N N . LEU A 1 81 ? 12.914 -5.599 -6.124 1.00 86.69 81 LEU A N 1
ATOM 665 C CA . LEU A 1 81 ? 13.848 -4.726 -6.848 1.00 86.69 81 LEU A CA 1
ATOM 666 C C . LEU A 1 81 ? 15.301 -5.230 -6.830 1.00 86.69 81 LEU A C 1
ATOM 668 O O . LEU A 1 81 ? 16.080 -4.857 -7.708 1.00 86.69 81 LEU A O 1
ATOM 672 N N . LEU A 1 82 ? 15.677 -6.099 -5.887 1.00 82.50 82 LEU A N 1
ATOM 673 C CA . LEU A 1 82 ? 16.990 -6.762 -5.847 1.00 82.50 82 LEU A CA 1
ATOM 674 C C . LEU A 1 82 ? 17.016 -8.080 -6.645 1.00 82.50 82 LEU A C 1
ATOM 676 O O . LEU A 1 82 ? 18.033 -8.414 -7.259 1.00 82.50 82 LEU A O 1
ATOM 680 N N . GLU A 1 83 ? 15.894 -8.798 -6.721 1.00 67.81 83 GLU A N 1
ATOM 681 C CA . GLU A 1 83 ? 15.707 -10.001 -7.549 1.00 67.81 83 GLU A CA 1
ATOM 682 C C . GLU A 1 83 ? 15.489 -9.824 -9.083 1.00 67.81 83 GLU A C 1
ATOM 684 O O . GLU A 1 83 ? 15.675 -10.810 -9.810 1.00 67.81 83 GLU A O 1
ATOM 689 N N . PRO A 1 84 ? 15.196 -8.646 -9.680 1.00 56.22 84 PRO A N 1
ATOM 690 C CA . PRO A 1 84 ? 14.872 -8.527 -11.103 1.00 56.22 84 PRO A CA 1
ATOM 691 C C . PRO A 1 84 ? 16.096 -8.731 -12.008 1.00 56.22 84 PRO A C 1
ATOM 693 O O . PRO A 1 84 ? 15.950 -9.001 -13.202 1.00 56.22 84 PRO A O 1
ATOM 696 N N . SER A 1 85 ? 17.310 -8.740 -11.442 1.00 52.19 85 SER A N 1
ATOM 697 C CA . SER A 1 85 ? 18.509 -9.221 -12.142 1.00 52.19 85 SER A CA 1
ATOM 698 C C . SER A 1 85 ? 18.456 -10.724 -12.490 1.00 52.19 85 SER A C 1
ATOM 700 O O . SER A 1 85 ? 19.312 -11.192 -13.237 1.00 52.19 85 SER A O 1
ATOM 702 N N . GLN A 1 86 ? 17.493 -11.503 -11.974 1.00 46.88 86 GLN A N 1
ATOM 703 C CA . GLN A 1 86 ? 17.325 -12.939 -12.268 1.00 46.88 86 GLN A CA 1
ATOM 704 C C . GLN A 1 86 ? 16.027 -13.285 -13.026 1.00 46.88 86 GLN A C 1
ATOM 706 O O . GLN A 1 86 ? 15.967 -14.342 -13.656 1.00 46.88 86 GLN A O 1
ATOM 711 N N . ASN A 1 87 ? 15.010 -12.413 -13.034 1.00 46.69 87 ASN A N 1
ATOM 712 C CA . ASN A 1 87 ? 13.719 -12.707 -13.680 1.00 46.69 87 ASN A CA 1
ATOM 713 C C . ASN A 1 87 ? 13.692 -12.449 -15.200 1.00 46.69 87 ASN A C 1
ATOM 715 O O . ASN A 1 87 ? 12.852 -13.012 -15.899 1.00 46.69 87 ASN A O 1
ATOM 719 N N . ASN A 1 88 ? 14.669 -11.718 -15.749 1.00 47.12 88 ASN A N 1
ATOM 720 C CA . ASN A 1 88 ? 14.814 -11.494 -17.197 1.00 47.12 88 ASN A CA 1
ATOM 721 C C . ASN A 1 88 ? 15.258 -12.737 -18.012 1.00 47.12 88 ASN A C 1
ATOM 723 O O . ASN A 1 88 ? 15.502 -12.626 -19.211 1.00 47.12 88 ASN A O 1
ATOM 727 N N . LEU A 1 89 ? 15.370 -13.926 -17.398 1.00 43.94 89 LEU A N 1
ATOM 728 C CA . LEU A 1 89 ? 15.676 -15.192 -18.093 1.00 43.94 89 LEU A CA 1
ATOM 729 C C . LEU A 1 89 ? 14.470 -16.147 -18.189 1.00 43.94 89 LEU A C 1
ATOM 731 O O . LEU A 1 89 ? 14.624 -17.311 -18.560 1.00 43.94 89 LEU A O 1
ATOM 735 N N . ARG A 1 90 ? 13.267 -15.688 -17.833 1.00 43.22 90 ARG A N 1
ATOM 736 C CA . ARG A 1 90 ? 12.039 -16.490 -17.900 1.00 43.22 90 ARG A CA 1
ATOM 737 C C . ARG A 1 90 ? 11.019 -15.887 -18.862 1.00 43.22 90 ARG A C 1
ATOM 739 O O . ARG A 1 90 ? 9.900 -15.604 -18.459 1.00 43.22 90 ARG A O 1
ATOM 746 N N . HIS A 1 91 ? 11.399 -15.738 -20.127 1.00 38.97 91 HIS A N 1
ATOM 747 C CA . HIS A 1 91 ? 10.447 -15.708 -21.237 1.00 38.97 91 HIS A CA 1
ATOM 748 C C . HIS A 1 91 ? 11.064 -16.265 -22.519 1.00 38.97 91 HIS A C 1
ATOM 750 O O . HIS A 1 91 ? 12.232 -15.926 -22.813 1.00 38.97 91 HIS A O 1
#

Organism: Nannospalax galili (NCBI:txid1026970)

Radius of gyration: 20.47 Å; chains: 1; bounding box: 37×52×51 Å

Sequence (91 aa):
MDALEEESFALSFSSASDAEFDSVVGCLEDIIMDDEFQLLQRNFMDKYYQEFEDTEENKLIYTPIFNEYISLIEKYIEGQLLEPSQNNLRH

InterPro domains:
  IPR023379 BART domain [PF11527] (20-83)
  IPR038849 ADP-ribosylation factor-like protein 2-binding protein [PTHR15487] (1-83)
  IPR042541 BART domain superfamily [G3DSA:1.20.1520.10] (9-89)

Secondary structure (DSSP, 8-state):
--SSSTTSSS-----HHHHHHHHHHHHHHHHHHSHHHHHHHHHHHHHHTTT--SSSSPPTTHHHHHHHHHHHHHHHHHHHHHTHHHHTT--